Protein AF-A0A2H1VCP4-F1 (afdb_monomer)

Radius of gyration: 25.47 Å; Cα contacts (8 Å, |Δi|>4): 44; chains: 1; bounding box: 36×64×59 Å

pLDDT: me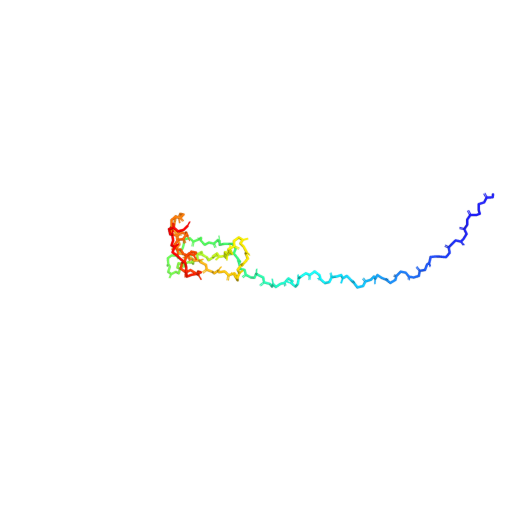an 72.96, std 19.5, range [44.66, 95.94]

Secondary structure (DSSP, 8-state):
------PPP--PPPPPP------------------TT-----EEEE--TT--PPEEEE--SSHHHHHHHHHHHHT--TT-

Foldseek 3Di:
DDDDPDDDDPDDDDPDPPDPPPPPPDDDPDDDDDDPDDDPWDKDWDADPVGDPIFIFTDDDDPLVVLVRVCVRVVHDSVD

InterPro domains:
  IP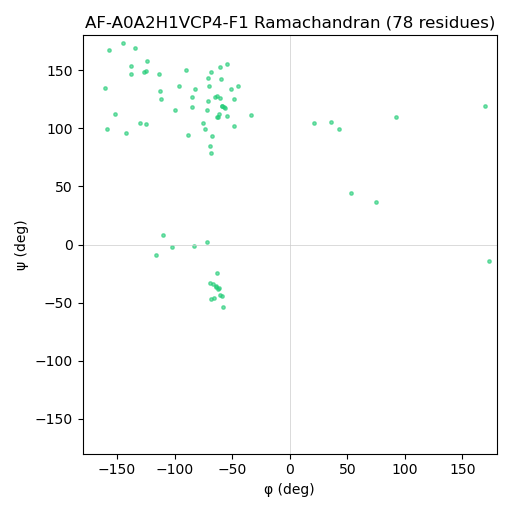R017379 PDZ domain-containing protein GIPC1/2/3 [PTHR12259] (1-80)
  IPR056814 GIPC1-3, GH1 domain [PF25083] (43-80)

Mean predicted aligned error: 16.69 Å

Sequence (80 aa):
MSLFKKKAPKYTPPPVPQSPVEEPQQQANGVDNNNGAQKSQLVFHCQQAHGSPLGLISGFSNVKELYQKIAECYDFPPDE

Solvent-accessible surface area (backbone atoms only — not comparable to full-atom values): 5842 Å² total; per-residue (Å²): 142,78,89,79,94,77,84,79,76,87,81,75,79,73,85,71,79,75,69,77,78,82,67,84,80,81,75,79,87,86,84,78,82,96,62,99,86,67,84,82,75,67,71,45,79,47,64,55,95,88,71,56,76,81,36,77,38,63,90,56,94,49,71,70,47,42,47,42,41,51,19,66,65,68,75,47,71,72,85,118

Nearest PDB structures (foldseek):
  5v6b-assembly1_B  TM=9.762E-01  e=1.511E-04  Mus musculus
  5v6b-assembly1_A  TM=9.742E-01  e=3.855E-04  Mus musculus
  5v6t-assembly1_B  TM=9.675E-01  e=5.038E-04  Mus musculus
  9fi8-assembly1_HK  TM=4.583E-01  e=4.204E+00  Toxoplasma gondii

Organism: Spodoptera frugiperda (NCBI:txid7108)

Structure (mmCIF, N/CA/C/O backbone):
data_AF-A0A2H1VCP4-F1
#
_entry.id   AF-A0A2H1VCP4-F1
#
loop_
_atom_site.group_PDB
_atom_site.id
_atom_site.type_symbol
_atom_site.label_atom_id
_atom_site.label_alt_id
_atom_site.label_comp_id
_atom_site.label_asym_id
_atom_site.label_entity_id
_atom_site.label_seq_id
_atom_site.pdbx_PDB_ins_code
_atom_site.Cartn_x
_atom_site.Cartn_y
_atom_site.Cartn_z
_atom_site.occupancy
_atom_site.B_iso_or_equiv
_atom_site.auth_seq_id
_atom_site.auth_comp_id
_atom_site.auth_asym_id
_atom_site.auth_ato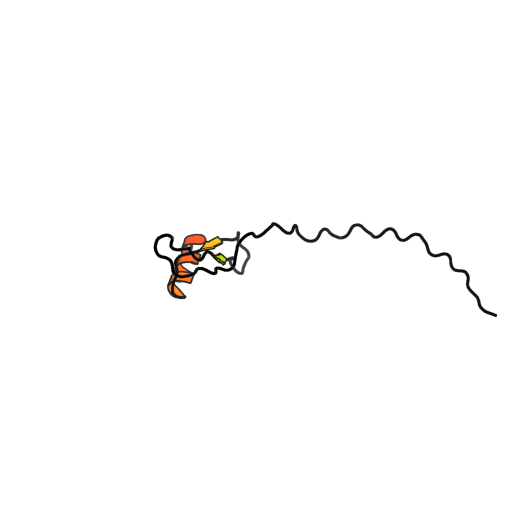m_id
_atom_site.pdbx_PDB_model_num
ATOM 1 N N . MET A 1 1 ? -17.141 55.043 -41.421 1.00 50.00 1 MET A N 1
ATOM 2 C CA . MET A 1 1 ? -16.173 54.155 -42.096 1.00 50.00 1 MET A CA 1
ATOM 3 C C . MET A 1 1 ? -15.712 53.106 -41.093 1.00 50.00 1 MET A C 1
ATOM 5 O O . MET A 1 1 ? -14.893 53.442 -40.258 1.00 50.00 1 MET A O 1
ATOM 9 N N . SER A 1 2 ? -16.272 51.894 -41.162 1.00 44.66 2 SER A N 1
ATOM 10 C CA . SER A 1 2 ? -15.819 50.656 -40.487 1.00 44.66 2 SER A CA 1
ATOM 11 C C . SER A 1 2 ? -16.439 49.509 -41.317 1.00 44.66 2 SER A C 1
ATOM 13 O O . SER A 1 2 ? -17.660 49.399 -41.337 1.00 44.66 2 SER A O 1
ATOM 15 N N . LEU A 1 3 ? -15.775 48.805 -42.253 1.00 56.56 3 LEU A N 1
ATOM 16 C CA . LEU A 1 3 ? -14.689 47.816 -42.100 1.00 56.56 3 LEU A CA 1
ATOM 17 C C . LEU A 1 3 ? -14.930 47.000 -40.810 1.00 56.56 3 LEU A C 1
ATOM 19 O O . LEU A 1 3 ? -14.773 47.547 -39.733 1.00 56.56 3 LEU A O 1
ATOM 23 N N . PHE A 1 4 ? -15.375 45.734 -40.782 1.00 59.38 4 PHE A N 1
ATOM 24 C CA . PHE A 1 4 ? -15.157 44.585 -41.665 1.00 59.38 4 PHE A CA 1
ATOM 25 C C . PHE A 1 4 ? -16.269 43.533 -41.435 1.00 59.38 4 PHE A C 1
ATOM 27 O O . PHE A 1 4 ? -16.550 43.171 -40.296 1.00 59.38 4 PHE A O 1
ATOM 34 N N . LYS A 1 5 ? -16.854 42.966 -42.499 1.00 57.12 5 LYS A N 1
ATOM 35 C CA . LYS A 1 5 ? -17.636 41.715 -42.432 1.00 57.12 5 LYS A CA 1
ATOM 36 C C . LYS A 1 5 ? -16.676 40.537 -42.625 1.00 57.12 5 LYS A C 1
ATOM 38 O O . LYS A 1 5 ? -16.379 40.179 -43.761 1.00 57.12 5 LYS A O 1
ATOM 43 N N . LYS A 1 6 ? -16.167 39.943 -41.542 1.00 58.12 6 LYS A N 1
ATOM 44 C CA . LYS A 1 6 ? -15.413 38.677 -41.597 1.00 58.12 6 LYS A CA 1
ATOM 45 C C . LYS A 1 6 ? -16.338 37.525 -41.213 1.00 58.12 6 LYS A C 1
ATOM 47 O O . LYS A 1 6 ? -16.839 37.470 -40.097 1.00 58.12 6 LYS A O 1
ATOM 52 N N . LYS A 1 7 ? -16.584 36.628 -42.170 1.00 56.16 7 LYS A N 1
ATOM 53 C CA . LYS A 1 7 ? -17.258 35.344 -41.946 1.00 56.16 7 LYS A CA 1
ATOM 54 C C . LYS A 1 7 ? -16.364 34.485 -41.047 1.00 56.16 7 LYS A C 1
ATOM 56 O O . LYS A 1 7 ? -15.195 34.301 -41.377 1.00 56.16 7 LYS A O 1
ATOM 61 N N . ALA A 1 8 ? -16.902 33.971 -39.944 1.00 57.75 8 ALA A N 1
ATOM 62 C CA . ALA A 1 8 ? -16.208 32.978 -39.132 1.00 57.75 8 ALA A CA 1
ATOM 63 C C . ALA A 1 8 ? -16.401 31.574 -39.747 1.00 57.75 8 ALA A C 1
ATOM 65 O O . ALA A 1 8 ? -17.526 31.235 -40.132 1.00 57.75 8 ALA A O 1
ATOM 66 N N . PRO A 1 9 ? -15.336 30.764 -39.880 1.00 55.59 9 PRO A N 1
ATOM 67 C CA . PRO A 1 9 ? -15.446 29.369 -40.287 1.00 55.59 9 PRO A CA 1
ATOM 68 C C . PRO A 1 9 ? -16.137 28.555 -39.186 1.00 55.59 9 PRO A C 1
ATOM 70 O O . PRO A 1 9 ? -16.004 28.856 -38.000 1.00 55.59 9 PRO A O 1
ATOM 73 N N . LYS A 1 10 ? -16.884 27.518 -39.578 1.00 54.06 10 LYS A N 1
ATOM 74 C CA . LYS A 1 10 ? -17.446 26.555 -38.626 1.00 54.06 10 LYS A CA 1
ATOM 75 C C . LYS A 1 10 ? -16.287 25.853 -37.916 1.00 54.06 10 LYS A C 1
ATOM 77 O O . LYS A 1 10 ? -15.556 25.095 -38.544 1.00 54.06 10 LYS A O 1
ATOM 82 N N . TYR A 1 11 ? -16.110 26.144 -36.633 1.00 47.22 11 TYR A N 1
ATOM 83 C CA . TYR A 1 11 ? -15.130 25.481 -35.784 1.00 47.22 11 TYR A CA 1
ATOM 84 C C . TYR A 1 11 ? -15.650 24.084 -35.431 1.00 47.22 11 TYR A C 1
ATOM 86 O O . TYR A 1 11 ? -16.574 23.944 -34.632 1.00 47.22 11 TYR A O 1
ATOM 94 N N . THR A 1 12 ? -15.087 23.053 -36.055 1.00 59.84 12 THR A N 1
ATOM 95 C CA . THR A 1 12 ? -15.126 21.693 -35.512 1.00 59.84 12 THR A CA 1
ATOM 96 C C . THR A 1 12 ? -13.955 21.566 -34.541 1.00 59.84 12 THR A C 1
ATOM 98 O O . THR A 1 12 ? -12.814 21.747 -34.978 1.00 59.84 12 THR A O 1
ATOM 101 N N . PRO A 1 13 ? -14.196 21.307 -33.245 1.00 60.69 13 PRO A N 1
ATOM 102 C CA . PRO A 1 13 ? -13.109 21.110 -32.299 1.00 60.69 13 PRO A CA 1
ATOM 103 C C . PRO A 1 13 ? -12.243 19.917 -32.739 1.00 60.69 13 PRO A C 1
ATOM 105 O O . PRO A 1 13 ? -12.784 18.936 -33.260 1.00 60.69 13 PRO A O 1
ATOM 108 N N . PRO A 1 14 ? -10.912 19.982 -32.563 1.00 59.75 14 PRO A N 1
ATOM 109 C CA . PRO A 1 14 ? -10.051 18.821 -32.757 1.00 59.75 14 PRO A CA 1
ATOM 110 C C . PRO A 1 14 ? -10.458 17.704 -31.779 1.00 59.75 14 PRO 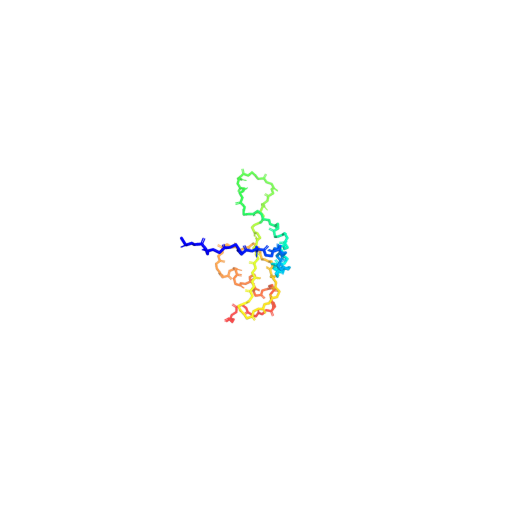A C 1
ATOM 112 O O . PRO A 1 14 ? -10.994 18.006 -30.708 1.00 59.75 14 PRO A O 1
ATOM 115 N N . PRO A 1 15 ? -10.215 16.422 -32.112 1.00 56.47 15 PRO A N 1
ATOM 116 C CA . PRO A 1 15 ? -10.386 15.345 -31.150 1.00 56.47 15 PRO A CA 1
ATOM 117 C C . PRO A 1 15 ? -9.491 15.653 -29.951 1.00 56.47 15 PRO A C 1
ATOM 119 O O . PRO A 1 15 ? -8.276 15.800 -30.093 1.00 56.47 15 PRO A O 1
ATOM 122 N N . VAL A 1 16 ? -10.112 15.828 -28.786 1.00 60.69 16 VAL A N 1
ATOM 123 C CA . VAL A 1 16 ? -9.394 15.960 -27.521 1.00 60.69 16 VAL A CA 1
ATOM 124 C C . VAL A 1 16 ? -8.410 14.788 -27.410 1.00 60.69 16 VAL A C 1
ATOM 126 O O . VAL A 1 16 ? -8.802 13.655 -27.714 1.00 60.69 16 VAL A O 1
ATOM 129 N N . PRO A 1 17 ? -7.136 15.012 -27.031 1.00 57.12 17 PRO A N 1
ATOM 130 C CA . PRO A 1 17 ? -6.295 13.907 -26.603 1.00 57.12 17 PRO A CA 1
ATOM 131 C C . PRO A 1 17 ? -7.056 13.239 -25.464 1.00 57.12 17 PRO A C 1
ATOM 133 O O . PRO A 1 17 ? -7.412 13.900 -24.491 1.00 57.12 17 PRO A O 1
ATOM 136 N N . GLN A 1 18 ? -7.425 11.977 -25.667 1.00 53.38 18 GLN A N 1
ATOM 137 C CA . GLN A 1 18 ? -8.165 11.199 -24.687 1.00 53.38 18 GLN A CA 1
ATOM 138 C C . GLN A 1 18 ? -7.357 11.265 -23.393 1.00 53.38 18 GLN A C 1
ATOM 140 O O . GLN A 1 18 ? -6.230 10.768 -23.345 1.00 53.38 18 GLN A O 1
ATOM 145 N N . SER A 1 19 ? -7.895 11.966 -22.391 1.00 55.06 19 SER A N 1
ATOM 146 C CA . SER A 1 19 ? -7.395 11.927 -21.022 1.00 55.06 19 SER A CA 1
ATOM 147 C C . SER A 1 19 ? -7.130 10.461 -20.677 1.00 55.06 19 SER A C 1
ATOM 149 O O . SER A 1 19 ? -7.954 9.627 -21.073 1.00 55.06 19 SER A O 1
ATOM 151 N N . PRO A 1 20 ? -5.997 10.116 -20.033 1.00 54.31 20 PRO A N 1
ATOM 152 C CA . PRO A 1 20 ? -5.708 8.732 -19.690 1.00 54.31 20 PRO A CA 1
ATOM 153 C C . PRO A 1 20 ? -6.946 8.146 -19.031 1.00 54.31 20 PRO A C 1
ATOM 155 O O . PRO A 1 20 ? -7.514 8.768 -18.135 1.00 54.31 20 PRO A O 1
ATOM 158 N N . VAL A 1 21 ? -7.396 7.029 -19.602 1.00 55.66 21 VAL A N 1
ATOM 159 C CA . VAL A 1 21 ? -8.551 6.253 -19.169 1.00 55.66 21 VAL A CA 1
ATOM 160 C C . VAL A 1 21 ? -8.670 6.327 -17.653 1.00 55.66 21 VAL A C 1
ATOM 162 O O . VAL A 1 21 ? -7.797 5.864 -16.924 1.00 55.66 21 VAL A O 1
ATOM 165 N N . GLU A 1 22 ? -9.720 6.999 -17.190 1.00 53.22 22 GLU A N 1
ATOM 166 C CA . GLU A 1 22 ? -10.100 7.007 -15.788 1.00 53.22 22 GLU A CA 1
ATOM 167 C C . GLU A 1 22 ? -10.597 5.587 -15.505 1.00 53.22 22 GLU A C 1
ATOM 169 O O . GLU A 1 22 ? -11.766 5.249 -15.695 1.00 53.22 22 GLU A O 1
ATOM 174 N N . GLU A 1 23 ? -9.654 4.696 -15.203 1.00 48.69 23 GLU A N 1
ATOM 175 C CA . GLU A 1 23 ? -9.957 3.392 -14.648 1.00 48.69 23 GLU A CA 1
ATOM 176 C C . GLU A 1 23 ? -10.674 3.667 -13.322 1.00 48.69 23 GLU A C 1
ATOM 178 O O . GLU A 1 23 ? -10.181 4.465 -12.517 1.00 48.69 23 GLU A O 1
ATOM 183 N N . PRO A 1 24 ? -11.871 3.107 -13.091 1.00 44.91 24 PRO A N 1
ATOM 184 C CA . PRO A 1 24 ? -12.605 3.377 -11.873 1.00 44.91 24 PRO A CA 1
ATOM 185 C C . PRO A 1 24 ? -11.835 2.752 -10.708 1.00 44.91 24 PRO A C 1
ATOM 187 O O . PRO A 1 24 ? -12.049 1.587 -10.376 1.00 44.91 24 PRO A O 1
ATOM 190 N N . GLN A 1 25 ? -10.962 3.527 -10.057 1.00 46.22 25 GLN A N 1
ATOM 191 C CA . GLN A 1 25 ? -10.424 3.196 -8.741 1.00 46.22 25 GLN A CA 1
ATOM 192 C C . GLN A 1 25 ? -11.563 3.299 -7.725 1.00 46.22 25 GLN A C 1
ATOM 194 O O . GLN A 1 25 ? -11.743 4.269 -6.991 1.00 46.22 25 GLN A O 1
ATOM 199 N N . GLN A 1 26 ? -12.379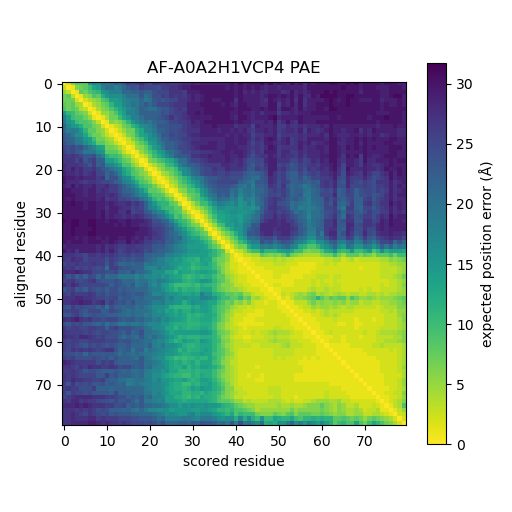 2.252 -7.715 1.00 54.88 26 GLN A N 1
ATOM 200 C CA . GLN A 1 26 ? -13.197 1.870 -6.586 1.00 54.88 26 GLN A CA 1
ATOM 201 C C . GLN A 1 26 ? -12.236 1.550 -5.436 1.00 54.88 26 GLN A C 1
ATOM 203 O O . GLN A 1 26 ? -11.510 0.570 -5.513 1.00 54.88 26 GLN A O 1
ATOM 208 N N . GLN A 1 27 ? -12.218 2.359 -4.376 1.00 51.38 27 GLN A N 1
ATOM 209 C CA . GLN A 1 27 ? -12.804 1.949 -3.092 1.00 51.38 27 GLN A CA 1
ATOM 210 C C . GLN A 1 27 ? -12.462 2.903 -1.936 1.00 51.38 27 GLN A C 1
ATOM 212 O O . GLN A 1 27 ? -11.313 3.101 -1.561 1.00 51.38 27 GLN A O 1
ATOM 217 N N . ALA A 1 28 ? -13.550 3.464 -1.396 1.00 49.09 28 ALA A N 1
ATOM 218 C CA . ALA A 1 28 ? -13.827 3.851 -0.015 1.00 49.09 28 ALA A CA 1
ATOM 219 C C . ALA A 1 28 ? -12.634 4.076 0.938 1.00 49.09 28 ALA A C 1
ATOM 221 O O . ALA A 1 28 ? -12.113 3.140 1.540 1.00 49.09 28 ALA A O 1
ATOM 222 N N . ASN A 1 29 ? -12.335 5.351 1.212 1.00 47.53 29 ASN A N 1
ATOM 223 C CA . ASN A 1 29 ? -11.713 5.738 2.479 1.00 47.53 29 ASN A CA 1
ATOM 224 C C . ASN A 1 29 ? -12.632 5.303 3.635 1.00 47.53 29 ASN A C 1
ATOM 226 O O . ASN A 1 29 ? -13.795 5.707 3.698 1.00 47.53 29 ASN A O 1
ATOM 230 N N . GLY A 1 30 ? -12.102 4.439 4.503 1.00 48.56 30 GLY A N 1
ATOM 231 C CA . GLY A 1 30 ? -12.833 3.706 5.532 1.00 48.56 30 GLY A CA 1
ATOM 232 C C . GLY A 1 30 ? -13.492 4.583 6.595 1.00 48.56 30 GLY A C 1
ATOM 233 O O . GLY A 1 30 ? -12.853 5.403 7.253 1.00 48.56 30 GLY A O 1
ATOM 234 N N . VAL A 1 31 ? -14.784 4.339 6.788 1.00 54.16 31 VAL A N 1
ATOM 235 C CA . VAL A 1 31 ? -15.548 4.670 7.988 1.00 54.16 31 VAL A CA 1
ATOM 236 C C . VAL A 1 31 ? -16.189 3.373 8.476 1.00 54.16 31 VAL A C 1
ATOM 238 O O . VAL A 1 31 ? -17.191 2.921 7.931 1.00 54.16 31 VAL A O 1
ATOM 241 N N . ASP A 1 32 ? -15.632 2.785 9.527 1.00 51.69 32 ASP A N 1
ATOM 242 C CA . ASP A 1 32 ? -16.269 1.733 10.318 1.00 51.69 32 ASP A CA 1
ATOM 243 C C . ASP A 1 32 ? -15.893 1.967 11.790 1.00 51.69 32 ASP A C 1
ATOM 245 O O . ASP A 1 32 ? -14.742 1.893 12.197 1.00 51.69 32 ASP A O 1
ATOM 249 N N . ASN A 1 33 ? -16.744 2.630 12.574 1.00 54.62 33 ASN A N 1
ATOM 250 C CA . ASN A 1 33 ? -17.894 2.083 13.299 1.00 54.62 33 ASN A CA 1
ATOM 251 C C . ASN A 1 33 ? -17.612 0.740 13.987 1.00 54.62 33 ASN A C 1
ATOM 253 O O . ASN A 1 33 ? -17.692 -0.334 13.402 1.00 54.62 33 ASN A O 1
ATOM 257 N N . ASN A 1 34 ? -17.355 0.856 15.290 1.00 57.31 34 ASN A N 1
ATOM 258 C CA . ASN A 1 34 ? -17.347 -0.209 16.282 1.00 57.31 34 ASN A CA 1
ATOM 259 C C . ASN A 1 34 ? -18.617 -1.083 16.179 1.00 57.31 34 ASN A C 1
ATOM 261 O O . ASN A 1 34 ? -19.667 -0.712 16.704 1.00 57.31 34 ASN A O 1
ATOM 265 N N . ASN A 1 35 ? -18.533 -2.272 15.577 1.00 49.56 35 ASN A N 1
ATOM 266 C CA . ASN A 1 35 ? -19.467 -3.360 15.873 1.00 49.56 35 ASN A CA 1
ATOM 267 C C . ASN A 1 35 ? -18.791 -4.719 15.649 1.00 49.56 35 ASN A C 1
ATOM 269 O O . ASN A 1 35 ? -18.394 -5.067 14.539 1.00 49.56 35 ASN A O 1
ATOM 273 N N . GLY A 1 36 ? -18.581 -5.458 16.738 1.00 50.91 36 GLY A N 1
ATOM 274 C CA . GLY A 1 36 ? -17.812 -6.696 16.743 1.00 50.91 36 GLY A CA 1
ATOM 275 C C . GLY A 1 36 ? -18.446 -7.792 15.890 1.00 50.91 36 GLY A C 1
ATOM 276 O O . GLY A 1 36 ? -19.467 -8.336 16.279 1.00 50.91 36 GLY A O 1
ATOM 277 N N . ALA A 1 37 ? -17.812 -8.119 14.760 1.00 54.34 37 ALA A N 1
ATOM 278 C CA . ALA A 1 37 ? -17.735 -9.464 14.160 1.00 54.34 37 ALA A CA 1
ATOM 279 C C . ALA A 1 37 ? -17.065 -9.459 12.771 1.00 54.34 37 ALA 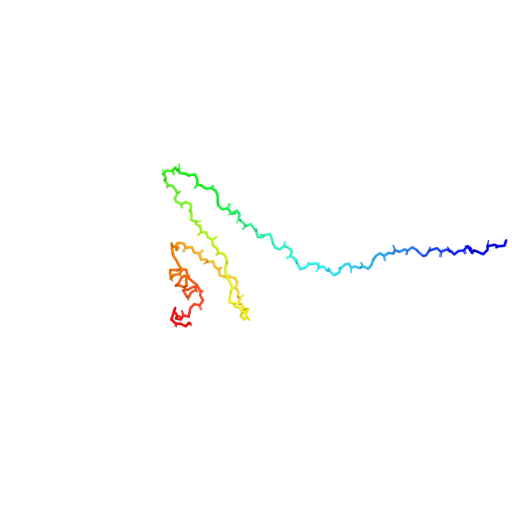A C 1
ATOM 281 O O . ALA A 1 37 ? -16.670 -10.520 12.303 1.00 54.34 37 ALA A O 1
ATOM 282 N N . GLN A 1 38 ? -16.892 -8.303 12.122 1.00 54.84 38 GLN A N 1
ATOM 283 C CA . GLN A 1 38 ? -16.172 -8.183 10.849 1.00 54.84 38 GLN A CA 1
ATOM 284 C C . GLN A 1 38 ? -15.151 -7.057 10.985 1.00 54.84 38 GLN A C 1
ATOM 286 O O . GLN A 1 38 ? -15.519 -5.890 11.055 1.00 54.84 38 GLN A O 1
ATOM 291 N N . LYS A 1 39 ? -13.867 -7.397 11.123 1.00 63.69 39 LYS A N 1
ATOM 292 C CA . LYS A 1 39 ? -12.807 -6.384 11.188 1.00 63.69 39 LYS A CA 1
ATOM 293 C C . LYS A 1 39 ? -12.627 -5.834 9.776 1.00 63.69 39 LYS A C 1
ATOM 295 O O . LYS A 1 39 ? -11.997 -6.504 8.962 1.00 63.69 39 LYS A O 1
ATOM 300 N N . SER A 1 40 ? -13.198 -4.673 9.467 1.00 71.38 40 SER A N 1
ATOM 301 C CA . SER A 1 40 ? -12.952 -4.025 8.178 1.00 71.38 40 SER A CA 1
ATOM 302 C C . SER A 1 40 ? -11.450 -3.775 8.059 1.00 71.38 40 SER A C 1
ATOM 304 O O . SER A 1 40 ? -10.835 -3.146 8.921 1.00 71.38 40 SER A O 1
ATOM 306 N N . GLN A 1 41 ? -10.818 -4.370 7.051 1.00 82.75 41 GLN A N 1
ATOM 307 C CA . GLN A 1 41 ? -9.380 -4.238 6.858 1.00 82.75 41 GLN A CA 1
ATOM 308 C C . GLN A 1 41 ? -9.100 -2.955 6.081 1.00 82.75 41 GLN A C 1
ATOM 310 O O . GLN A 1 41 ? -9.651 -2.750 5.002 1.00 82.75 41 GLN A O 1
ATOM 315 N N . LEU A 1 42 ? -8.219 -2.109 6.615 1.00 89.50 42 LEU A N 1
ATOM 316 C CA . LEU A 1 42 ? -7.688 -0.972 5.870 1.00 89.50 42 LEU A CA 1
ATOM 317 C C . LEU A 1 42 ? -6.716 -1.494 4.808 1.00 89.50 42 LEU A C 1
ATOM 319 O O . LEU A 1 42 ? -5.685 -2.086 5.143 1.00 89.50 42 LEU A O 1
ATOM 323 N N . VAL A 1 43 ? -7.073 -1.289 3.541 1.00 93.50 43 VAL A N 1
ATOM 324 C CA . VAL A 1 43 ? -6.283 -1.684 2.373 1.00 93.50 43 VAL A CA 1
ATOM 325 C C . VAL A 1 43 ? -5.792 -0.425 1.668 1.00 93.50 43 VAL A C 1
ATOM 327 O O . VAL A 1 43 ? -6.566 0.499 1.427 1.00 93.50 43 VAL A O 1
ATOM 330 N N . PHE A 1 44 ? -4.507 -0.391 1.335 1.00 94.19 44 PHE A N 1
ATOM 331 C CA . PHE A 1 44 ? -3.864 0.741 0.679 1.00 94.19 44 PHE A CA 1
ATOM 332 C C . PHE A 1 44 ? -3.171 0.298 -0.602 1.00 94.19 44 PHE A C 1
ATOM 334 O O . PHE A 1 44 ? -2.668 -0.822 -0.694 1.00 94.19 44 PHE A O 1
ATOM 341 N N . HIS A 1 45 ? -3.113 1.214 -1.564 1.00 95.31 45 HIS A N 1
ATOM 342 C CA . HIS A 1 45 ? -2.355 1.052 -2.797 1.00 95.31 45 HIS A CA 1
ATOM 343 C C . HIS A 1 45 ? -0.989 1.734 -2.645 1.00 95.31 45 HIS A C 1
ATOM 345 O O . HIS A 1 45 ? -0.919 2.857 -2.142 1.00 95.31 45 HIS A O 1
ATOM 351 N N . CYS A 1 46 ? 0.090 1.094 -3.091 1.00 94.00 46 CYS A N 1
ATOM 352 C CA . CYS A 1 46 ? 1.439 1.666 -3.065 1.00 94.00 46 CYS A CA 1
ATOM 353 C C . CYS A 1 46 ? 2.209 1.367 -4.355 1.00 94.00 46 CYS A C 1
ATOM 355 O O . CYS A 1 46 ? 1.967 0.343 -4.984 1.00 94.00 46 CYS A O 1
ATOM 357 N N . GLN A 1 47 ? 3.173 2.219 -4.715 1.00 95.94 47 GLN A N 1
ATOM 358 C CA . GLN A 1 47 ? 4.037 2.082 -5.896 1.00 95.94 47 GLN A CA 1
ATOM 359 C C . GLN A 1 47 ? 5.488 2.430 -5.542 1.00 95.94 47 GLN A C 1
ATOM 361 O O . GLN A 1 47 ? 5.716 3.320 -4.719 1.00 95.94 47 GLN A O 1
ATOM 366 N N . GLN A 1 48 ? 6.469 1.775 -6.169 1.00 92.62 48 GLN A N 1
ATOM 367 C CA . GLN A 1 48 ? 7.872 2.179 -6.059 1.00 92.62 48 GLN A CA 1
ATOM 368 C C . GLN A 1 48 ? 8.120 3.492 -6.817 1.00 92.62 48 GLN A C 1
ATOM 370 O O . GLN A 1 48 ? 7.579 3.716 -7.901 1.00 92.62 48 GLN A O 1
ATOM 375 N N . ALA A 1 49 ? 8.988 4.349 -6.275 1.00 93.00 49 ALA A N 1
ATOM 376 C CA . ALA A 1 49 ? 9.248 5.685 -6.823 1.00 93.00 49 ALA A CA 1
ATOM 377 C C . ALA A 1 49 ? 9.847 5.685 -8.244 1.00 93.00 49 ALA A C 1
ATOM 379 O O . ALA A 1 49 ? 9.680 6.653 -8.980 1.00 93.00 49 ALA A O 1
ATOM 380 N N . HIS A 1 50 ? 10.529 4.607 -8.641 1.00 92.94 50 HIS A N 1
ATOM 381 C CA . HIS A 1 50 ? 11.085 4.438 -9.988 1.00 92.94 50 HIS A CA 1
ATOM 382 C C . HIS A 1 50 ? 10.062 3.914 -11.014 1.00 92.94 50 HIS A C 1
ATOM 384 O O . HIS A 1 50 ? 10.395 3.779 -12.189 1.00 92.94 50 HIS A O 1
ATOM 390 N N . GLY A 1 51 ? 8.824 3.651 -10.582 1.00 91.00 51 GLY A N 1
ATOM 391 C CA . GLY A 1 51 ? 7.746 3.106 -11.399 1.00 91.00 51 GLY A CA 1
ATOM 392 C C . GLY A 1 51 ? 7.681 1.579 -11.333 1.00 91.00 51 GLY A C 1
ATOM 393 O O . GLY A 1 51 ? 8.516 0.887 -11.907 1.00 91.00 51 GLY A O 1
ATOM 394 N N . SER A 1 52 ? 6.643 1.064 -10.672 1.00 90.25 52 SER A N 1
ATOM 395 C CA . SER A 1 52 ? 6.292 -0.363 -10.578 1.00 90.25 52 SER A CA 1
ATOM 396 C C . SER A 1 52 ? 4.788 -0.565 -10.818 1.00 90.25 52 SER A C 1
ATOM 398 O O . SER A 1 52 ? 4.036 0.410 -10.809 1.00 90.25 52 SER A O 1
ATOM 400 N N . PRO A 1 53 ? 4.285 -1.794 -11.001 1.00 94.62 53 PRO A N 1
ATOM 401 C CA . PRO A 1 53 ? 2.853 -2.069 -10.849 1.00 94.62 53 PRO A CA 1
ATOM 402 C C . PRO A 1 53 ? 2.337 -1.619 -9.470 1.00 94.62 53 PRO A C 1
ATOM 404 O O . PRO A 1 53 ? 3.125 -1.534 -8.530 1.00 94.62 53 PRO A O 1
ATOM 407 N N . LEU A 1 54 ? 1.036 -1.330 -9.342 1.00 95.06 54 LEU A N 1
ATOM 408 C CA . LEU A 1 54 ? 0.425 -0.979 -8.054 1.00 95.06 54 LEU A CA 1
ATOM 409 C C . LEU A 1 54 ? 0.337 -2.210 -7.145 1.00 95.06 54 LEU A C 1
ATOM 411 O O . LEU A 1 54 ? -0.281 -3.213 -7.495 1.00 95.06 54 LEU A O 1
ATOM 415 N N . GLY A 1 55 ? 0.929 -2.098 -5.962 1.00 94.19 55 GLY A N 1
ATOM 416 C CA . GLY A 1 55 ? 0.832 -3.075 -4.886 1.00 94.19 55 GLY A CA 1
ATOM 417 C C . GLY A 1 55 ? -0.346 -2.780 -3.963 1.00 94.19 55 GLY A C 1
ATOM 418 O O . GLY A 1 55 ? -0.718 -1.621 -3.774 1.00 94.19 55 GLY A O 1
ATOM 419 N N . LEU A 1 56 ? -0.908 -3.830 -3.366 1.00 95.38 56 LEU A N 1
ATOM 420 C CA . LEU A 1 56 ? -1.944 -3.746 -2.338 1.00 95.38 56 LEU A CA 1
ATOM 421 C C . LEU A 1 56 ? -1.375 -4.219 -1.004 1.00 95.38 56 LEU A C 1
ATOM 423 O O . LEU A 1 56 ? -0.888 -5.343 -0.894 1.00 95.38 56 LEU A O 1
ATOM 427 N N . ILE A 1 57 ? -1.479 -3.381 0.022 1.00 94.31 57 ILE A N 1
ATOM 4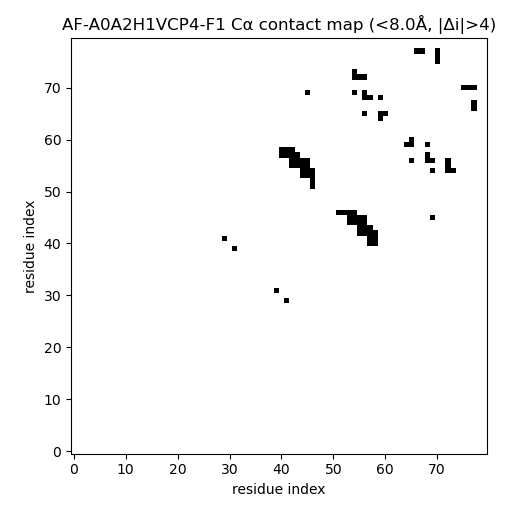28 C CA . ILE A 1 57 ? -0.990 -3.675 1.371 1.00 94.31 57 ILE A CA 1
ATOM 429 C C . ILE A 1 57 ? -2.096 -3.467 2.410 1.00 94.31 57 ILE A C 1
ATOM 431 O O . ILE A 1 57 ? -2.971 -2.617 2.255 1.00 94.31 57 ILE A O 1
ATOM 435 N N . SER A 1 58 ? -2.067 -4.243 3.492 1.00 93.69 58 SER A N 1
ATOM 436 C CA . SER A 1 58 ? -3.000 -4.107 4.616 1.00 93.69 58 SER A CA 1
ATOM 437 C C . SER A 1 58 ? -2.410 -4.700 5.898 1.00 93.69 58 SER A C 1
ATOM 439 O O . SER A 1 58 ? -1.402 -5.407 5.859 1.00 93.69 58 SER A O 1
ATOM 441 N N . GLY A 1 59 ? -3.040 -4.423 7.043 1.00 91.25 59 GLY A N 1
ATOM 442 C CA . GLY A 1 59 ? -2.705 -5.087 8.308 1.00 91.25 59 GLY A CA 1
ATOM 443 C C . GLY A 1 59 ? -1.407 -4.615 8.969 1.00 91.25 59 GLY A C 1
ATOM 444 O O . GLY A 1 59 ? -0.708 -5.430 9.562 1.00 91.25 59 GLY A O 1
ATOM 445 N N . PHE A 1 60 ? -1.088 -3.323 8.878 1.00 93.62 60 PHE A N 1
ATOM 446 C CA . PHE A 1 60 ? 0.021 -2.686 9.597 1.00 93.62 60 PHE A CA 1
ATOM 447 C C . PHE A 1 60 ? -0.514 -1.684 10.630 1.00 93.62 60 PHE A C 1
ATOM 449 O O . PHE A 1 60 ? -1.539 -1.044 10.397 1.00 93.62 60 PHE A O 1
ATOM 456 N N . SER A 1 61 ? 0.174 -1.531 11.766 1.00 93.94 61 SER A N 1
ATOM 457 C CA . SER A 1 61 ? -0.175 -0.541 12.803 1.00 93.94 61 SER A CA 1
ATOM 458 C C . SER A 1 61 ? 0.909 0.520 13.011 1.00 93.94 61 SER A C 1
ATOM 460 O O . SER A 1 61 ? 0.692 1.501 13.719 1.00 93.94 61 SER A O 1
ATOM 462 N N . ASN A 1 62 ? 2.084 0.338 12.408 1.00 93.75 62 ASN A N 1
ATOM 463 C CA . ASN A 1 62 ? 3.200 1.273 12.484 1.00 93.75 62 ASN A CA 1
ATOM 464 C C . ASN A 1 62 ? 3.993 1.326 11.166 1.00 93.75 62 ASN A C 1
ATOM 466 O O . ASN A 1 62 ? 3.772 0.539 10.246 1.00 93.75 62 ASN A O 1
ATOM 470 N N . VAL A 1 63 ? 4.944 2.260 11.094 1.00 94.31 63 VAL A N 1
ATOM 471 C CA . VAL A 1 63 ? 5.766 2.508 9.898 1.00 94.31 63 VAL A CA 1
ATOM 472 C C . VAL A 1 63 ? 6.698 1.334 9.563 1.00 94.31 63 VAL A C 1
ATOM 474 O O . VAL A 1 63 ? 6.918 1.043 8.393 1.00 94.31 63 VAL A O 1
ATOM 477 N N . LYS A 1 64 ? 7.222 0.619 10.564 1.00 94.50 64 LYS A N 1
ATOM 478 C CA . LYS A 1 64 ? 8.078 -0.555 10.334 1.00 94.50 64 LYS A CA 1
ATOM 479 C C . LYS A 1 64 ? 7.292 -1.686 9.664 1.00 94.50 64 LYS A C 1
ATOM 481 O O . LYS A 1 64 ? 7.753 -2.261 8.686 1.00 94.50 64 LYS A O 1
ATOM 486 N N . GLU A 1 65 ? 6.093 -1.973 10.168 1.00 94.69 65 GLU A N 1
ATOM 487 C CA . GLU A 1 65 ? 5.180 -2.956 9.577 1.00 94.69 65 GLU A CA 1
ATOM 488 C C . GLU A 1 65 ? 4.714 -2.531 8.183 1.00 94.69 65 GLU A C 1
ATOM 490 O O . GLU A 1 65 ? 4.590 -3.376 7.304 1.00 94.69 65 GLU A O 1
ATOM 495 N N . LEU A 1 66 ? 4.504 -1.230 7.956 1.00 94.44 66 LEU A N 1
ATOM 496 C CA . LEU A 1 66 ? 4.203 -0.691 6.631 1.00 94.44 66 LEU A CA 1
ATOM 497 C C . LEU A 1 66 ? 5.315 -1.028 5.627 1.00 94.44 66 LEU A C 1
ATOM 499 O O . LEU A 1 66 ? 5.026 -1.615 4.587 1.00 94.44 66 LEU A O 1
ATOM 503 N N . TYR A 1 67 ? 6.575 -0.706 5.936 1.00 94.56 67 TYR A N 1
ATOM 504 C CA . TYR A 1 67 ? 7.695 -1.029 5.047 1.00 94.56 67 TYR A CA 1
ATOM 505 C C . TYR A 1 67 ? 7.851 -2.530 4.842 1.00 94.56 67 TYR A C 1
ATOM 507 O O . TYR A 1 67 ? 8.076 -2.959 3.717 1.00 94.56 67 TYR A O 1
ATOM 515 N N . GLN A 1 68 ? 7.633 -3.334 5.883 1.00 95.31 68 GLN A N 1
ATOM 516 C CA . GLN A 1 68 ? 7.621 -4.785 5.748 1.00 95.31 68 GLN A CA 1
ATOM 517 C C . GLN A 1 68 ? 6.525 -5.258 4.779 1.00 95.31 68 GLN A C 1
ATOM 519 O O . GLN A 1 68 ? 6.805 -6.082 3.918 1.00 95.31 68 GLN A O 1
ATOM 524 N N . LYS A 1 69 ? 5.305 -4.704 4.852 1.00 95.12 69 LYS A N 1
ATOM 525 C CA . LYS A 1 69 ? 4.218 -5.043 3.918 1.00 95.12 69 LYS A CA 1
ATOM 526 C C . LYS A 1 69 ? 4.532 -4.641 2.48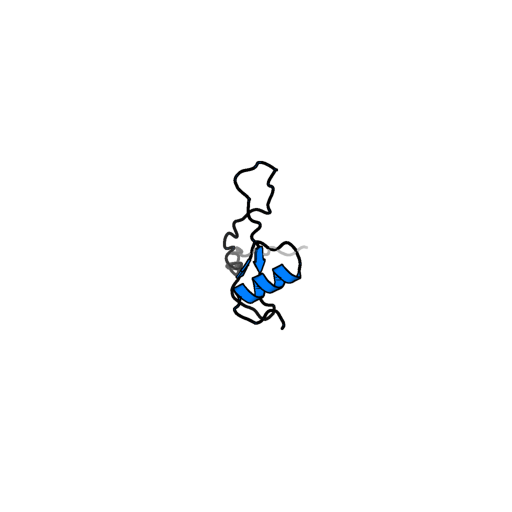0 1.00 95.12 69 LYS A C 1
ATOM 528 O O . LYS A 1 69 ? 4.173 -5.369 1.561 1.00 95.12 69 LYS A O 1
ATOM 533 N N . ILE A 1 70 ? 5.200 -3.505 2.280 1.00 94.12 70 ILE A N 1
ATOM 534 C CA . ILE A 1 70 ? 5.650 -3.054 0.955 1.00 94.12 70 ILE A CA 1
ATOM 535 C C . ILE A 1 70 ? 6.756 -3.982 0.429 1.00 94.12 70 ILE A C 1
ATOM 537 O O . ILE A 1 70 ? 6.671 -4.436 -0.708 1.00 94.12 70 ILE A O 1
ATOM 541 N N . ALA A 1 71 ? 7.744 -4.308 1.260 1.00 94.31 71 ALA A N 1
ATOM 542 C CA . ALA A 1 71 ? 8.839 -5.222 0.946 1.00 94.31 71 ALA A CA 1
ATOM 543 C C . ALA A 1 71 ? 8.331 -6.627 0.568 1.00 94.31 71 ALA A C 1
ATOM 545 O O . ALA A 1 71 ? 8.744 -7.170 -0.450 1.00 94.31 71 ALA A O 1
ATOM 546 N N . GLU A 1 72 ? 7.358 -7.169 1.315 1.00 93.62 72 GLU A N 1
ATOM 547 C CA . GLU A 1 72 ? 6.658 -8.422 0.981 1.00 93.62 72 GLU A CA 1
ATOM 548 C C . GLU A 1 72 ? 5.896 -8.326 -0.352 1.00 93.62 72 GLU A C 1
ATOM 550 O O . GLU A 1 72 ? 5.853 -9.289 -1.111 1.00 93.62 72 GLU A O 1
ATOM 555 N N . CYS A 1 73 ? 5.285 -7.174 -0.651 1.00 94.12 73 CYS A N 1
ATOM 556 C CA . CYS A 1 73 ? 4.506 -6.970 -1.876 1.00 94.12 73 CYS A CA 1
ATOM 557 C C . CYS A 1 73 ? 5.384 -6.941 -3.140 1.00 94.12 73 CYS A C 1
ATOM 559 O O . CYS A 1 73 ? 4.948 -7.383 -4.202 1.00 94.12 73 CYS A O 1
ATOM 561 N N . TYR A 1 74 ? 6.613 -6.438 -3.020 1.00 93.00 74 TYR A N 1
ATOM 562 C CA . TYR A 1 74 ? 7.559 -6.265 -4.127 1.00 93.00 74 TYR A CA 1
ATOM 563 C C . TYR A 1 74 ? 8.764 -7.220 -4.074 1.00 93.00 74 TYR A C 1
ATOM 565 O O . TYR A 1 74 ? 9.684 -7.060 -4.872 1.00 93.00 74 TYR A O 1
ATOM 573 N N . ASP A 1 75 ? 8.754 -8.195 -3.161 1.00 91.25 75 ASP A N 1
ATOM 574 C CA . ASP A 1 75 ? 9.779 -9.237 -2.994 1.00 91.25 75 ASP A CA 1
ATOM 575 C C . ASP A 1 75 ? 11.217 -8.691 -2.842 1.00 91.25 75 ASP A C 1
ATOM 577 O O . ASP A 1 75 ? 12.165 -9.182 -3.454 1.00 91.25 75 ASP A O 1
ATOM 581 N N . PHE A 1 76 ? 11.399 -7.646 -2.026 1.00 89.62 76 PHE A N 1
ATOM 582 C CA . PHE A 1 76 ? 12.721 -7.079 -1.712 1.00 89.62 76 PHE A CA 1
ATOM 583 C C . PHE A 1 76 ? 12.974 -7.059 -0.195 1.00 89.62 76 PHE A C 1
ATOM 585 O O . PHE A 1 76 ? 12.024 -7.137 0.587 1.00 89.62 76 PHE A O 1
ATOM 592 N N . PRO A 1 77 ? 14.236 -7.013 0.272 1.00 88.69 77 PRO A N 1
ATOM 593 C CA . PRO A 1 77 ? 14.516 -7.060 1.702 1.00 88.69 77 PRO A CA 1
ATOM 594 C C . PRO A 1 77 ? 14.078 -5.755 2.398 1.00 88.69 77 PRO A C 1
ATOM 596 O O . PRO A 1 77 ? 14.385 -4.674 1.910 1.00 88.69 77 PRO A O 1
ATOM 599 N N . PRO A 1 78 ? 13.420 -5.818 3.571 1.00 79.00 78 PRO A N 1
ATOM 600 C CA . PRO A 1 78 ? 12.895 -4.639 4.276 1.00 79.00 78 PRO A CA 1
ATOM 601 C C . PRO A 1 78 ? 13.968 -3.742 4.925 1.00 79.00 78 PRO A C 1
ATOM 603 O O . PRO A 1 78 ? 13.611 -2.798 5.626 1.00 79.00 78 PRO A O 1
ATOM 606 N N . ASP A 1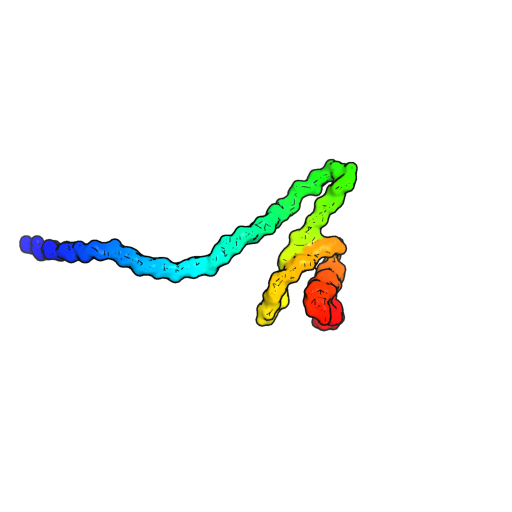 79 ? 15.249 -4.084 4.763 1.00 75.62 79 ASP A N 1
ATOM 607 C CA . ASP A 1 79 ? 16.406 -3.362 5.317 1.00 75.62 79 ASP A CA 1
ATOM 608 C C . ASP A 1 79 ? 17.125 -2.492 4.264 1.00 75.62 79 ASP A C 1
ATOM 610 O O . ASP A 1 79 ? 18.086 -1.807 4.600 1.00 75.62 79 ASP A O 1
ATOM 614 N N . GLU A 1 80 ? 16.664 -2.515 3.005 1.00 58.97 80 GLU A N 1
ATOM 615 C CA . GLU A 1 80 ? 17.026 -1.510 1.985 1.00 58.97 80 GLU A CA 1
ATOM 616 C C . GLU A 1 80 ? 16.249 -0.203 2.207 1.00 58.97 80 GLU A C 1
ATOM 618 O O . GLU A 1 80 ? 16.880 0.878 2.135 1.00 58.97 80 GLU A O 1
#